Protein AF-A0A6N7HKQ4-F1 (afdb_monomer)

Solvent-accessible surface area (backbone atoms only — not comparable to full-atom values): 6239 Å² total; per-residue (Å²): 135,84,77,80,78,75,54,44,59,54,52,27,30,48,32,30,33,52,46,9,50,52,36,25,51,49,9,51,50,29,46,77,36,16,90,70,44,17,75,63,27,39,41,58,43,70,57,35,32,51,52,7,55,49,25,39,54,50,10,49,53,38,28,54,49,26,69,40,96,71,67,57,63,69,60,52,52,49,52,34,53,52,31,48,50,50,20,52,49,27,47,48,46,48,72,74,46,80,47,32,76,59,22,30,52,52,37,44,54,49,18,51,51,37,41,52,44,27,50,42,33,51,53,13,60,74,54,88

Sequence (128 aa):
MTITETHPGRLLRFALTADGVATGASGVALTALAGVLDGPLGIGFGWLLGTGLFFLGWGAFVLHLGTRPTINRRGATFVVAVNLLAALDSVLVALVGDLTALGTVVVLVLAVAVAAIAVLQIEGLRQS

Nearest PDB structures (foldseek):
  2rld-assembly1_A  TM=5.831E-01  e=3.793E+00  Bacteroides thetaiotaomicron VPI-5482

pLDDT: mean 94.15, std 10.51, range [45.5, 98.62]

Radius of gyration: 15.9 Å; Cα contacts (8 Å, |Δi|>4): 176; chains: 1; bounding box: 33×32×49 Å

Secondary structure (DSSP, 8-state):
-------TTHHHHHHHHHHHHHHHHHHHHHHHHHHHHHHHHT--HHHHHHHHHHHHHHHHHHHHHHHSSS--HHHHHHHHHHHHHHHHHHHHHHHHS---HHHHHHHHHHHHHHHHHHHHHHHHHHH-

Foldseek 3Di:
DDDPPPPLQNLLLVLLQVQLVVLLVQLCCLQVCLVVVCVQWVNHSVRSNVSSPVSNVVSVQSNVQSPDPDHDLVSLVVLLVVLLVQLVVLQVCLVPPPTDPSNSVVSNVSSVVSNVSSVSNVVSSVSD

Structure (mmCIF, N/CA/C/O backbone):
data_AF-A0A6N7HKQ4-F1
#
_entry.id   AF-A0A6N7HKQ4-F1
#
loop_
_atom_site.group_PDB
_atom_site.id
_atom_site.type_symbol
_atom_site.label_atom_id
_atom_site.label_alt_id
_atom_site.label_comp_id
_atom_site.label_asym_id
_atom_site.label_entity_id
_atom_site.label_seq_id
_atom_site.pdbx_PDB_ins_code
_atom_site.Cartn_x
_atom_site.Cartn_y
_atom_site.Cartn_z
_atom_site.occupancy
_atom_site.B_iso_or_equiv
_atom_site.auth_seq_id
_atom_site.auth_comp_id
_atom_site.auth_asym_id
_atom_site.auth_atom_id
_atom_site.pdbx_PDB_model_num
ATOM 1 N N . MET A 1 1 ? -2.562 -21.735 30.911 1.00 45.50 1 MET A N 1
ATOM 2 C CA . MET A 1 1 ? -3.198 -21.611 29.585 1.00 45.50 1 MET A CA 1
ATOM 3 C C . MET A 1 1 ? -3.743 -20.194 29.488 1.00 45.50 1 MET A C 1
ATOM 5 O O . MET A 1 1 ? -4.810 -19.922 30.014 1.00 45.50 1 MET A O 1
ATOM 9 N N . THR A 1 2 ? -2.947 -19.262 28.965 1.00 50.41 2 THR A N 1
ATOM 10 C CA . THR A 1 2 ? -3.324 -17.845 28.888 1.00 50.41 2 THR A CA 1
ATOM 11 C C . THR A 1 2 ? -4.142 -17.655 27.623 1.00 50.41 2 THR A C 1
ATOM 13 O O . THR A 1 2 ? -3.584 -17.613 26.530 1.00 50.41 2 THR A O 1
ATOM 16 N N . ILE A 1 3 ? -5.465 -17.617 27.760 1.00 55.81 3 ILE A N 1
ATOM 17 C CA . ILE A 1 3 ? -6.348 -17.208 26.670 1.00 55.81 3 ILE A CA 1
ATOM 18 C C . ILE A 1 3 ? -5.987 -15.750 26.382 1.00 55.81 3 ILE A C 1
ATOM 20 O O . ILE A 1 3 ? -6.114 -14.893 27.253 1.00 55.81 3 ILE A O 1
ATOM 24 N N . THR A 1 4 ? -5.430 -15.477 25.204 1.00 56.28 4 THR A N 1
ATOM 25 C CA . THR A 1 4 ? -5.223 -14.106 24.742 1.00 56.28 4 THR A CA 1
ATOM 26 C C . THR A 1 4 ? -6.603 -13.479 24.595 1.00 56.28 4 THR A C 1
ATOM 28 O O . THR A 1 4 ? -7.283 -13.731 23.607 1.00 56.28 4 THR A O 1
ATOM 31 N N . GLU A 1 5 ? -7.044 -12.707 25.590 1.00 53.56 5 GLU A N 1
ATOM 32 C CA . GLU A 1 5 ? -8.202 -11.833 25.433 1.00 53.56 5 GLU A CA 1
ATOM 33 C C . GLU A 1 5 ? -7.885 -10.846 24.309 1.00 53.56 5 GLU A C 1
ATOM 35 O O . GLU A 1 5 ? -7.134 -9.874 24.466 1.00 53.56 5 GLU A O 1
ATOM 40 N N . THR A 1 6 ? -8.423 -11.114 23.127 1.00 56.41 6 THR A N 1
ATOM 41 C CA . THR A 1 6 ? -8.488 -10.139 22.053 1.00 56.41 6 THR A CA 1
ATOM 42 C C . THR A 1 6 ? -9.454 -9.054 22.506 1.00 56.41 6 THR A C 1
ATOM 44 O O . THR A 1 6 ? -10.667 -9.179 22.385 1.00 56.41 6 THR A O 1
ATOM 47 N N . HIS A 1 7 ? -8.922 -7.974 23.086 1.00 62.03 7 HIS A N 1
ATOM 48 C CA . HIS A 1 7 ? -9.740 -6.794 23.342 1.00 62.03 7 HIS A CA 1
ATOM 49 C C . HIS A 1 7 ? -10.402 -6.363 22.019 1.00 62.03 7 HIS A C 1
ATOM 51 O O . HIS A 1 7 ? -9.667 -6.171 21.045 1.00 62.03 7 HIS A O 1
ATOM 57 N N . PRO A 1 8 ? -11.737 -6.188 21.974 1.00 60.00 8 PRO A N 1
ATOM 58 C CA . PRO A 1 8 ? -12.535 -6.106 20.744 1.00 60.00 8 PRO A CA 1
ATOM 59 C C . PRO A 1 8 ? -12.025 -5.120 19.668 1.00 60.00 8 PRO A C 1
ATOM 61 O O . PRO A 1 8 ? -12.217 -5.349 18.482 1.00 60.00 8 PRO A O 1
ATOM 64 N N . GLY A 1 9 ? -11.283 -4.064 20.034 1.00 78.31 9 GLY A N 1
ATOM 65 C CA . GLY A 1 9 ? -10.683 -3.101 19.089 1.00 78.31 9 GLY A CA 1
ATOM 66 C C . GLY A 1 9 ? -9.182 -3.261 18.791 1.00 78.31 9 GLY A C 1
ATOM 67 O O . GLY A 1 9 ? -8.624 -2.497 18.001 1.00 78.31 9 GLY A O 1
ATOM 68 N N . ARG A 1 10 ? -8.485 -4.201 19.438 1.00 91.25 10 ARG A N 1
ATOM 69 C CA . ARG A 1 10 ? -7.015 -4.293 19.408 1.00 91.25 10 ARG A CA 1
ATOM 70 C C . ARG A 1 10 ? -6.494 -4.881 18.096 1.00 91.25 10 ARG A C 1
ATOM 72 O O . ARG A 1 10 ? -5.489 -4.391 17.585 1.00 91.25 10 ARG A O 1
ATOM 79 N N . LEU A 1 11 ? -7.202 -5.862 17.527 1.00 95.12 11 LEU A N 1
ATOM 80 C CA . LEU A 1 11 ? -6.861 -6.444 16.224 1.00 95.12 11 LEU A CA 1
ATOM 81 C C . LEU A 1 11 ? -7.065 -5.435 15.089 1.00 95.12 11 LEU A C 1
ATOM 83 O O . LEU A 1 11 ? -6.152 -5.223 14.297 1.00 95.12 11 LEU A O 1
ATOM 87 N N . LEU A 1 12 ? -8.215 -4.752 15.055 1.00 96.50 12 LEU A N 1
ATOM 88 C CA . LEU A 1 12 ? -8.498 -3.736 14.037 1.00 96.50 12 LEU A CA 1
ATOM 89 C C . LEU A 1 12 ? -7.478 -2.590 14.077 1.00 96.50 12 LEU A C 1
ATOM 91 O O . LEU A 1 12 ? -6.968 -2.166 13.042 1.00 96.50 12 LEU A O 1
ATOM 95 N N . ARG A 1 13 ? -7.135 -2.125 15.285 1.00 96.88 13 ARG A N 1
ATOM 96 C CA . ARG A 1 13 ? -6.081 -1.127 15.500 1.00 96.88 13 ARG A CA 1
ATOM 97 C C . ARG A 1 13 ? -4.741 -1.586 14.943 1.00 96.88 13 ARG A C 1
ATOM 99 O O . ARG A 1 13 ? -4.082 -0.819 14.242 1.00 96.88 13 ARG A O 1
ATOM 106 N N . PHE A 1 14 ? -4.335 -2.809 15.275 1.00 97.00 14 PHE A N 1
ATOM 107 C CA . PHE A 1 14 ? -3.082 -3.379 14.799 1.00 97.00 14 PHE A CA 1
ATOM 108 C C . PHE A 1 14 ? -3.065 -3.466 13.272 1.00 97.00 14 PHE A C 1
ATOM 110 O O . PHE A 1 14 ? -2.136 -2.955 12.658 1.00 97.00 14 PHE A O 1
ATOM 117 N N . ALA A 1 15 ? -4.116 -4.022 12.668 1.00 97.62 15 ALA A N 1
ATOM 118 C CA . ALA A 1 15 ? -4.208 -4.202 11.225 1.00 97.62 15 ALA A CA 1
ATOM 119 C C . ALA A 1 15 ? -4.163 -2.864 10.467 1.00 97.62 15 ALA A C 1
ATOM 121 O O . ALA A 1 15 ? -3.404 -2.737 9.513 1.00 97.62 15 ALA A O 1
ATOM 122 N N . LEU A 1 16 ? -4.904 -1.843 10.916 1.00 98.19 16 LEU A N 1
ATOM 123 C CA . LEU A 1 16 ? -4.861 -0.502 10.313 1.00 98.19 16 LEU A CA 1
ATOM 124 C C . LEU A 1 16 ? -3.507 0.189 10.518 1.00 98.19 16 LEU A C 1
ATOM 126 O O . LEU A 1 16 ? -2.997 0.837 9.615 1.00 98.19 16 LEU A O 1
ATOM 130 N N . THR A 1 17 ? -2.901 0.060 11.697 1.00 98.25 17 THR A N 1
ATOM 131 C CA . THR A 1 17 ? -1.595 0.686 11.958 1.00 98.25 17 THR A CA 1
ATOM 132 C C . THR A 1 17 ? -0.501 0.031 11.115 1.00 98.25 17 THR A C 1
ATOM 134 O O . THR A 1 17 ? 0.300 0.733 10.504 1.00 98.25 17 THR A O 1
ATOM 137 N N . ALA A 1 18 ? -0.486 -1.303 11.048 1.00 98.12 18 ALA A N 1
ATOM 138 C CA . ALA A 1 18 ? 0.459 -2.057 10.232 1.00 98.12 18 ALA A CA 1
ATOM 139 C C . ALA A 1 18 ? 0.296 -1.736 8.741 1.00 98.12 18 ALA A C 1
ATOM 141 O O . ALA A 1 18 ? 1.293 -1.488 8.072 1.00 98.12 18 ALA A O 1
ATOM 142 N N . ASP A 1 19 ? -0.945 -1.666 8.253 1.00 98.38 19 ASP A N 1
ATOM 143 C CA . ASP A 1 19 ? -1.266 -1.240 6.889 1.00 98.38 19 ASP A CA 1
ATOM 144 C C . ASP A 1 19 ? -0.729 0.161 6.586 1.00 98.38 19 ASP A C 1
ATOM 146 O O . ASP A 1 19 ? 0.051 0.347 5.655 1.00 98.38 19 ASP A O 1
ATOM 150 N N . GLY A 1 20 ? -1.063 1.145 7.425 1.00 98.50 20 GLY A N 1
ATOM 151 C CA . GLY A 1 20 ? -0.620 2.522 7.227 1.00 98.50 20 GLY A CA 1
ATOM 152 C C . GLY A 1 20 ? 0.906 2.665 7.203 1.00 98.50 20 GLY A C 1
ATOM 153 O O . GLY A 1 20 ? 1.441 3.393 6.367 1.00 98.50 20 GLY A O 1
ATOM 154 N N . VAL A 1 21 ? 1.618 1.934 8.069 1.00 98.50 21 VAL A N 1
ATOM 155 C CA . VAL A 1 21 ? 3.090 1.903 8.078 1.00 98.50 21 VAL A CA 1
ATOM 156 C C . VAL A 1 21 ? 3.641 1.220 6.829 1.00 98.50 21 VAL A C 1
ATOM 158 O O . VAL A 1 21 ? 4.539 1.772 6.199 1.00 98.50 21 VAL A O 1
ATOM 161 N N . ALA A 1 22 ? 3.122 0.046 6.463 1.00 98.00 22 ALA A N 1
ATOM 162 C CA . ALA A 1 22 ? 3.592 -0.706 5.303 1.00 98.00 22 ALA A CA 1
ATOM 163 C C . ALA A 1 22 ? 3.370 0.087 4.010 1.00 98.00 22 ALA A C 1
ATOM 165 O O . ALA A 1 22 ? 4.315 0.321 3.262 1.00 98.00 22 ALA A O 1
ATOM 166 N N . THR A 1 23 ? 2.155 0.594 3.811 1.00 98.38 23 THR A N 1
ATOM 167 C CA . THR A 1 23 ? 1.786 1.450 2.682 1.00 98.38 23 THR A CA 1
ATOM 168 C C . THR A 1 23 ? 2.649 2.712 2.642 1.00 98.38 23 THR A C 1
ATOM 170 O O . THR A 1 23 ? 3.200 3.047 1.595 1.00 98.38 23 THR A O 1
ATOM 173 N N . GLY A 1 24 ? 2.830 3.400 3.774 1.00 98.25 24 GLY A N 1
ATOM 174 C CA . GLY A 1 24 ? 3.681 4.590 3.842 1.00 98.25 24 GLY A CA 1
ATOM 175 C C . GLY A 1 24 ? 5.144 4.291 3.497 1.00 98.25 24 GLY A C 1
ATOM 176 O O . GLY A 1 24 ? 5.754 5.020 2.715 1.00 98.25 24 GLY A O 1
ATOM 177 N N . ALA A 1 25 ? 5.698 3.192 4.014 1.00 98.19 25 ALA A N 1
ATOM 178 C CA . ALA A 1 25 ? 7.058 2.750 3.709 1.00 98.19 25 ALA A CA 1
ATOM 179 C C . ALA A 1 25 ? 7.221 2.383 2.225 1.00 98.19 25 ALA A C 1
ATOM 181 O O . ALA A 1 25 ? 8.204 2.785 1.599 1.00 98.19 25 ALA A O 1
ATOM 182 N N . SER A 1 26 ? 6.237 1.696 1.637 1.00 97.50 26 SER A N 1
ATOM 183 C CA . SER A 1 26 ? 6.182 1.445 0.195 1.00 97.50 26 SER A CA 1
ATOM 184 C C . SER A 1 26 ? 6.122 2.751 -0.597 1.00 97.50 26 SER A C 1
ATOM 186 O O . SER A 1 26 ? 6.842 2.889 -1.579 1.00 97.50 26 SER A O 1
ATOM 188 N N . GLY A 1 27 ? 5.342 3.738 -0.149 1.00 98.06 27 GLY A N 1
ATOM 189 C CA . GLY A 1 27 ? 5.282 5.063 -0.766 1.00 98.06 27 GLY A CA 1
ATOM 190 C C . GLY A 1 27 ? 6.634 5.777 -0.788 1.00 98.06 27 GLY A C 1
ATOM 191 O O . GLY A 1 27 ? 7.038 6.303 -1.829 1.00 98.06 27 GLY A O 1
ATOM 192 N N . VAL A 1 28 ? 7.377 5.731 0.324 1.00 98.44 28 VAL A N 1
ATOM 193 C CA . VAL A 1 28 ? 8.751 6.256 0.401 1.00 98.44 28 VAL A CA 1
ATOM 194 C C . VAL A 1 28 ? 9.665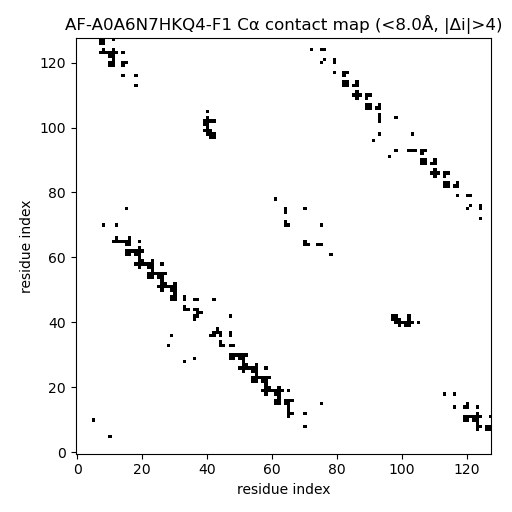 5.515 -0.572 1.00 98.44 28 VAL A C 1
ATOM 196 O O . VAL A 1 28 ? 10.365 6.160 -1.351 1.00 98.44 28 VAL A O 1
ATOM 199 N N . ALA A 1 29 ? 9.646 4.180 -0.557 1.00 97.50 29 ALA A N 1
ATOM 200 C CA . ALA A 1 29 ? 10.504 3.361 -1.408 1.00 97.50 29 ALA A CA 1
ATOM 201 C C . ALA A 1 29 ? 10.241 3.620 -2.899 1.00 97.50 29 ALA A C 1
ATOM 203 O O . ALA A 1 29 ? 11.181 3.880 -3.645 1.00 97.50 29 ALA A O 1
ATOM 204 N N . LEU A 1 30 ? 8.975 3.618 -3.321 1.00 97.56 30 LEU A N 1
ATOM 205 C CA . LEU A 1 30 ? 8.587 3.868 -4.710 1.00 97.56 30 LEU A CA 1
ATOM 206 C C . LEU A 1 30 ? 8.954 5.284 -5.159 1.00 97.56 30 LEU A C 1
ATOM 208 O O . LEU A 1 30 ? 9.507 5.447 -6.239 1.00 97.56 30 LEU A O 1
ATOM 212 N N . THR A 1 31 ? 8.712 6.298 -4.325 1.00 97.94 31 THR A N 1
ATOM 213 C CA . THR A 1 31 ? 9.038 7.697 -4.654 1.00 97.94 31 THR A CA 1
ATOM 214 C C . THR A 1 31 ? 10.550 7.907 -4.764 1.00 97.94 31 THR A C 1
ATOM 216 O O . THR A 1 31 ? 11.024 8.515 -5.721 1.00 97.94 31 THR A O 1
ATOM 219 N N . ALA A 1 32 ? 11.319 7.403 -3.795 1.00 97.94 32 ALA A N 1
ATOM 220 C CA . ALA A 1 32 ? 12.763 7.622 -3.724 1.00 97.94 32 ALA A CA 1
ATOM 221 C C . ALA A 1 32 ? 13.549 6.777 -4.737 1.00 97.94 32 ALA A C 1
ATOM 223 O O . ALA A 1 32 ? 14.609 7.199 -5.195 1.00 97.94 32 ALA A O 1
ATOM 224 N N . LEU A 1 33 ? 13.043 5.589 -5.080 1.00 97.38 33 LEU A N 1
ATOM 225 C CA . LEU A 1 33 ? 13.729 4.622 -5.938 1.00 97.38 33 LEU A CA 1
ATOM 226 C C . LEU A 1 33 ? 13.067 4.461 -7.311 1.00 97.38 33 LEU A C 1
ATOM 228 O O . LEU A 1 33 ? 13.432 3.539 -8.034 1.00 97.38 33 LEU A O 1
ATOM 232 N N . ALA A 1 34 ? 12.135 5.337 -7.707 1.00 96.75 34 ALA A N 1
ATOM 233 C CA . ALA A 1 34 ? 11.393 5.214 -8.968 1.00 96.75 34 ALA A CA 1
ATOM 234 C C . ALA A 1 34 ? 12.309 4.981 -10.184 1.00 96.75 34 ALA A C 1
ATOM 236 O O . ALA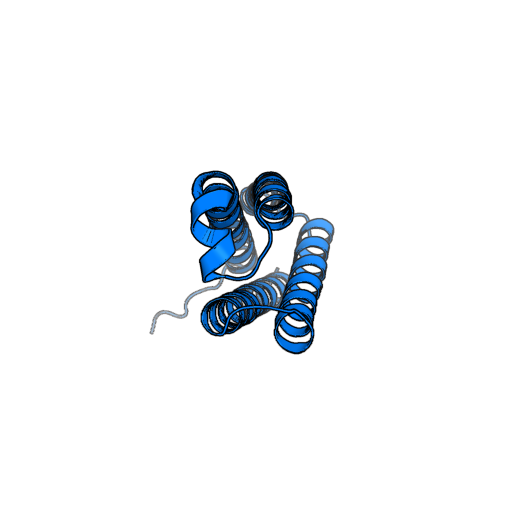 A 1 34 ? 12.069 4.064 -10.959 1.00 96.75 34 ALA A O 1
ATOM 237 N N . GLY A 1 35 ? 13.391 5.759 -10.317 1.00 95.62 35 GLY A N 1
ATOM 238 C CA . GLY A 1 35 ? 14.340 5.621 -11.434 1.00 95.62 35 GLY A CA 1
ATOM 239 C C . GLY A 1 35 ? 15.313 4.443 -11.318 1.00 95.62 35 GLY A C 1
ATOM 240 O O . GLY A 1 35 ? 16.070 4.188 -12.242 1.00 95.62 35 GLY A O 1
ATOM 241 N N . VAL A 1 36 ? 15.341 3.751 -10.176 1.00 96.19 36 VAL A N 1
ATOM 242 C CA . VAL A 1 36 ? 16.125 2.518 -9.978 1.00 96.19 36 VAL A CA 1
ATOM 243 C C . VAL A 1 36 ? 15.248 1.285 -10.197 1.00 96.19 36 VAL A C 1
ATOM 245 O O . VAL A 1 36 ? 15.737 0.244 -10.626 1.00 96.19 36 VAL A O 1
ATOM 248 N N . LEU A 1 37 ? 13.957 1.389 -9.878 1.00 95.44 37 LEU A N 1
ATOM 249 C CA . LEU A 1 37 ? 12.990 0.298 -9.947 1.00 95.44 37 LEU A CA 1
ATOM 250 C C . LEU A 1 37 ? 12.324 0.162 -11.322 1.00 95.44 37 LEU A C 1
ATOM 252 O O . LEU A 1 37 ? 11.800 -0.911 -11.614 1.00 95.44 37 LEU A O 1
ATOM 256 N N . ASP A 1 38 ? 12.343 1.199 -12.160 1.00 95.12 38 ASP A N 1
ATOM 257 C CA . ASP A 1 38 ? 11.587 1.225 -13.416 1.00 95.12 38 ASP A CA 1
ATOM 258 C C . ASP A 1 38 ? 11.963 0.102 -14.393 1.00 95.12 38 ASP A C 1
ATOM 260 O O . ASP A 1 38 ? 11.101 -0.682 -14.797 1.00 95.12 38 ASP A O 1
ATOM 264 N N . GLY A 1 39 ? 13.249 -0.045 -14.703 1.00 95.94 39 GLY A N 1
ATOM 265 C CA . GLY A 1 39 ? 13.778 -1.115 -15.540 1.00 95.94 39 GLY A CA 1
ATOM 266 C C . GLY A 1 39 ? 13.586 -2.496 -14.908 1.00 95.94 39 GLY A C 1
ATOM 267 O O . GLY A 1 39 ? 12.986 -3.364 -15.542 1.00 95.94 39 GLY A O 1
ATOM 268 N N . PRO A 1 40 ? 14.043 -2.728 -13.659 1.00 96.62 40 PRO A N 1
ATOM 269 C CA . PRO A 1 40 ? 13.913 -4.027 -13.007 1.00 96.62 40 PRO A CA 1
ATOM 270 C C . PRO A 1 40 ? 12.478 -4.518 -12.840 1.00 96.62 40 PRO A C 1
ATOM 272 O O . PRO A 1 40 ? 12.266 -5.725 -12.920 1.00 96.62 40 PRO A O 1
ATOM 275 N N . LEU A 1 41 ? 11.503 -3.634 -12.604 1.00 96.25 41 LEU A N 1
ATOM 276 C CA . LEU A 1 41 ? 10.095 -4.018 -12.455 1.00 96.25 41 LEU A CA 1
ATOM 277 C C . LEU A 1 41 ? 9.326 -4.002 -13.785 1.00 96.25 41 LEU A C 1
ATOM 279 O O . LEU A 1 41 ? 8.274 -4.628 -13.877 1.00 96.25 41 LEU A O 1
ATOM 283 N N . GLY A 1 42 ? 9.828 -3.314 -14.813 1.00 96.25 42 GLY A N 1
ATOM 284 C CA . GLY A 1 42 ? 9.069 -3.070 -16.043 1.00 96.25 42 GLY A CA 1
ATOM 285 C C . GLY A 1 42 ? 7.904 -2.100 -15.823 1.00 96.25 42 GLY A C 1
ATOM 286 O O . GLY A 1 42 ? 6.908 -2.149 -16.532 1.00 96.25 42 GLY A O 1
ATOM 287 N N . ILE A 1 43 ? 7.999 -1.230 -14.813 1.00 95.00 43 ILE A N 1
ATOM 288 C CA . ILE A 1 43 ? 6.968 -0.238 -14.489 1.00 95.00 43 ILE A CA 1
ATOM 289 C C . ILE A 1 43 ? 7.557 1.138 -14.761 1.00 95.00 43 ILE A C 1
ATOM 291 O O . ILE A 1 43 ? 8.548 1.519 -14.150 1.00 95.00 43 ILE A O 1
ATOM 295 N N . GLY A 1 44 ? 6.947 1.911 -15.658 1.00 95.94 44 GLY A N 1
ATOM 296 C CA . GLY A 1 44 ? 7.479 3.224 -16.025 1.00 95.94 44 GLY A CA 1
ATOM 297 C C . GLY A 1 44 ? 7.655 4.160 -14.821 1.00 95.94 44 GLY A C 1
ATOM 298 O O . GLY A 1 44 ? 6.797 4.220 -13.938 1.00 95.94 44 GLY A O 1
ATOM 299 N N . PHE A 1 45 ? 8.734 4.949 -14.824 1.00 96.88 45 PHE A N 1
ATOM 300 C CA . PHE A 1 45 ? 9.077 5.913 -13.769 1.00 96.88 45 PHE A CA 1
ATOM 301 C C . PHE A 1 45 ? 7.883 6.747 -13.275 1.00 96.88 45 PHE A C 1
ATOM 303 O O . PHE A 1 45 ? 7.658 6.863 -12.073 1.00 96.88 45 PHE A O 1
ATOM 310 N N . GLY A 1 46 ? 7.093 7.308 -14.200 1.00 96.50 46 GLY A N 1
ATOM 311 C CA . GLY A 1 46 ? 5.941 8.146 -13.856 1.00 96.50 46 GLY A CA 1
ATOM 312 C C . GLY A 1 46 ? 4.863 7.398 -13.067 1.00 96.50 46 GLY A C 1
ATOM 313 O O . GLY A 1 46 ? 4.286 7.961 -12.139 1.00 96.50 46 GLY A O 1
ATOM 314 N N . TRP A 1 47 ? 4.643 6.117 -13.381 1.00 95.69 47 TRP A N 1
ATOM 315 C CA . TRP A 1 47 ? 3.727 5.253 -12.637 1.00 95.69 47 TRP A CA 1
ATO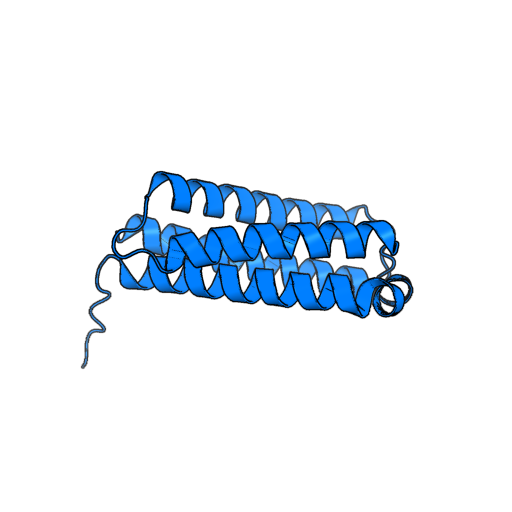M 316 C C . TRP 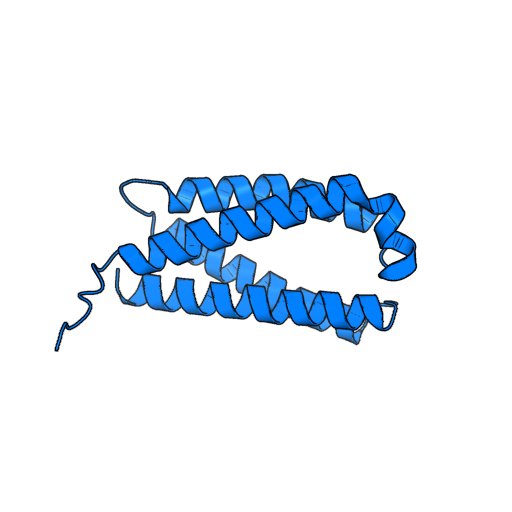A 1 47 ? 4.267 4.933 -11.246 1.00 95.69 47 TRP A C 1
ATOM 318 O O . TRP A 1 47 ? 3.526 5.052 -10.276 1.00 95.69 47 TRP A O 1
ATOM 328 N N . LEU A 1 48 ? 5.554 4.598 -11.117 1.00 97.00 48 LEU A N 1
ATOM 329 C CA . LEU A 1 48 ? 6.174 4.342 -9.810 1.00 97.00 48 LEU A CA 1
ATOM 330 C C . LEU A 1 48 ? 6.134 5.579 -8.909 1.00 97.00 48 LEU A C 1
ATOM 332 O O . LEU A 1 48 ? 5.745 5.480 -7.746 1.00 97.00 48 LEU A O 1
ATOM 336 N N . LEU A 1 49 ? 6.479 6.748 -9.452 1.00 97.94 49 LEU A N 1
ATOM 337 C CA . LEU A 1 49 ? 6.454 8.009 -8.717 1.00 97.94 49 LEU A CA 1
ATOM 338 C C . LEU A 1 49 ? 5.026 8.391 -8.306 1.00 97.94 49 LEU A C 1
ATOM 340 O O . LEU A 1 49 ? 4.790 8.730 -7.147 1.00 97.94 49 LEU A O 1
ATOM 344 N N . GLY A 1 50 ? 4.070 8.309 -9.235 1.00 98.00 50 GLY A N 1
ATOM 345 C CA . GLY A 1 50 ? 2.662 8.604 -8.967 1.00 98.00 50 GLY A CA 1
ATOM 346 C C . GLY A 1 50 ? 2.072 7.687 -7.895 1.00 98.00 50 GLY A C 1
ATOM 347 O O . GLY A 1 50 ? 1.485 8.174 -6.927 1.00 98.00 50 GLY A O 1
ATOM 348 N N . THR A 1 51 ? 2.296 6.376 -8.013 1.00 96.56 51 THR A N 1
ATOM 349 C CA . THR A 1 51 ? 1.875 5.386 -7.011 1.00 96.56 51 THR A CA 1
ATOM 350 C C . THR A 1 51 ? 2.551 5.630 -5.667 1.00 96.56 51 THR A C 1
ATOM 352 O O . THR A 1 51 ? 1.890 5.581 -4.634 1.00 96.56 51 THR A O 1
ATOM 355 N N . GLY A 1 52 ? 3.845 5.957 -5.665 1.00 98.12 52 GLY A N 1
ATOM 356 C CA . GLY A 1 52 ? 4.589 6.275 -4.451 1.00 98.12 52 GLY A CA 1
ATOM 357 C C . GLY A 1 52 ? 3.998 7.463 -3.691 1.00 98.12 52 GLY A C 1
ATOM 358 O O . GLY A 1 52 ? 3.699 7.352 -2.501 1.00 98.12 52 GLY A O 1
ATOM 359 N N . LEU A 1 53 ? 3.746 8.574 -4.386 1.00 98.50 53 LEU A N 1
ATOM 360 C CA . LEU A 1 53 ? 3.126 9.767 -3.801 1.00 98.50 53 LEU A CA 1
ATOM 361 C C . LEU A 1 53 ? 1.700 9.493 -3.305 1.00 98.50 53 LEU A C 1
ATOM 363 O O . LEU A 1 53 ? 1.323 9.945 -2.221 1.00 98.50 53 LEU A O 1
ATOM 367 N N . PHE A 1 54 ? 0.922 8.719 -4.063 1.00 98.00 54 PHE A N 1
ATOM 368 C CA . PHE A 1 54 ? -0.401 8.274 -3.635 1.00 98.00 54 PHE A CA 1
ATOM 369 C C . PHE A 1 54 ? -0.324 7.437 -2.349 1.00 98.00 54 PHE A C 1
ATOM 371 O O . PHE A 1 54 ? -1.056 7.711 -1.398 1.00 98.00 54 PHE A O 1
ATOM 378 N N . PHE A 1 55 ? 0.602 6.478 -2.270 1.00 98.06 55 PHE A N 1
ATOM 379 C CA . PHE A 1 55 ? 0.812 5.635 -1.090 1.00 98.06 55 PHE A CA 1
ATOM 380 C C . PHE A 1 55 ? 1.258 6.424 0.137 1.00 98.06 55 PHE A C 1
ATOM 382 O O . PHE A 1 55 ? 0.841 6.094 1.243 1.00 98.06 55 PHE A O 1
ATOM 389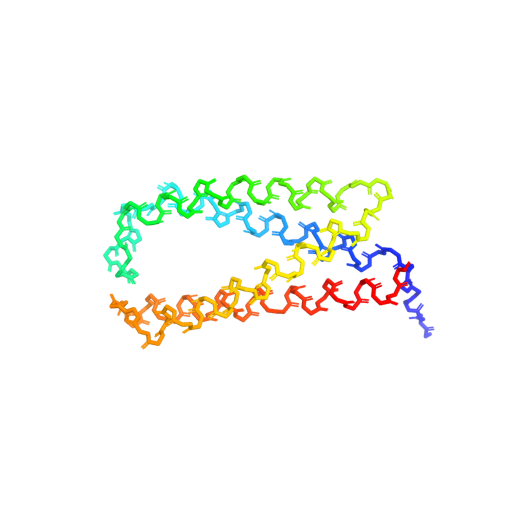 N N . LEU A 1 56 ? 2.035 7.497 -0.019 1.00 98.62 56 LEU A N 1
ATOM 390 C CA . LEU A 1 56 ? 2.352 8.381 1.106 1.00 98.62 56 LEU A CA 1
ATOM 391 C C . LEU A 1 56 ? 1.080 8.998 1.708 1.00 98.62 56 LEU A C 1
ATOM 393 O O . LEU A 1 56 ? 0.893 8.964 2.925 1.00 98.62 56 LEU A O 1
ATOM 397 N N . GLY A 1 57 ? 0.184 9.517 0.863 1.00 98.44 57 GLY A N 1
ATOM 398 C CA . GLY A 1 57 ? -1.095 10.079 1.304 1.00 98.44 57 GLY A CA 1
ATOM 399 C C . GLY A 1 57 ? -2.036 9.022 1.888 1.00 98.44 57 GLY A C 1
ATOM 400 O O . GLY A 1 57 ? -2.599 9.215 2.969 1.00 98.44 57 GLY A O 1
ATOM 401 N N . TRP A 1 58 ? -2.171 7.883 1.204 1.00 98.25 58 TRP A N 1
ATOM 402 C CA . TRP A 1 58 ? -3.015 6.768 1.637 1.00 98.25 58 TRP A CA 1
ATOM 403 C C . TRP A 1 58 ? -2.523 6.166 2.956 1.00 98.25 58 TRP A C 1
ATOM 405 O O . TRP A 1 58 ? -3.287 6.067 3.914 1.00 98.25 58 TRP A O 1
ATOM 415 N N . GLY A 1 59 ? -1.231 5.856 3.055 1.00 98.50 59 GLY A N 1
ATOM 416 C CA . GLY A 1 59 ? -0.606 5.321 4.261 1.00 98.50 59 GLY A CA 1
ATOM 417 C C . GLY A 1 59 ? -0.759 6.261 5.454 1.00 98.50 59 GLY A C 1
ATOM 418 O O . GLY A 1 59 ? -1.126 5.813 6.540 1.00 98.50 59 GLY A O 1
ATOM 419 N N . ALA A 1 60 ? -0.588 7.574 5.254 1.00 98.62 60 ALA A N 1
ATOM 420 C CA . ALA A 1 60 ? -0.829 8.568 6.299 1.00 98.62 60 ALA A CA 1
ATOM 421 C C . ALA A 1 60 ? -2.294 8.581 6.769 1.00 98.62 60 ALA A C 1
ATOM 423 O O . ALA A 1 60 ? -2.552 8.618 7.974 1.00 98.62 60 ALA A O 1
ATOM 424 N N . PHE A 1 61 ? -3.256 8.507 5.844 1.00 98.31 61 PHE A N 1
ATOM 425 C CA . PHE A 1 61 ? -4.681 8.421 6.170 1.00 98.31 61 PHE A CA 1
ATOM 426 C C . PHE A 1 61 ? -5.016 7.153 6.970 1.00 98.31 61 PHE A C 1
ATOM 428 O O . PHE A 1 61 ? -5.667 7.230 8.017 1.00 98.31 61 PHE A O 1
ATOM 435 N N . VAL A 1 62 ? -4.547 5.992 6.514 1.00 98.38 62 VAL A N 1
ATOM 436 C CA . VAL A 1 62 ? -4.808 4.705 7.168 1.00 98.38 62 VAL A CA 1
ATOM 437 C C . VAL A 1 62 ? -4.155 4.655 8.552 1.00 98.38 62 VAL A C 1
ATOM 439 O O . VAL A 1 62 ? -4.805 4.279 9.532 1.00 98.38 62 VAL A O 1
ATOM 442 N N . LEU A 1 63 ? -2.907 5.117 8.670 1.00 98.12 63 LEU A N 1
ATOM 443 C CA . LEU A 1 63 ? -2.194 5.200 9.944 1.00 98.12 63 LEU A CA 1
ATOM 444 C C . LEU A 1 63 ? -2.896 6.152 10.918 1.00 98.12 63 LEU A C 1
ATOM 446 O O . LEU A 1 63 ? -3.055 5.847 12.104 1.00 98.12 63 LEU A O 1
ATOM 450 N N . HIS A 1 64 ? -3.367 7.293 10.419 1.00 98.06 64 HIS A N 1
ATOM 451 C CA . HIS A 1 64 ? -4.152 8.234 11.205 1.00 98.06 64 HIS A CA 1
ATOM 452 C C . HIS A 1 64 ? -5.429 7.589 11.750 1.00 98.06 64 HIS A C 1
ATOM 454 O O . HIS A 1 64 ? -5.740 7.740 12.932 1.00 98.06 64 HIS A O 1
ATOM 460 N N . LEU A 1 65 ? -6.154 6.836 10.921 1.00 96.88 65 LEU A N 1
ATOM 461 C CA . LEU A 1 65 ? -7.351 6.115 11.344 1.00 96.88 65 LEU A CA 1
ATOM 462 C C . LEU A 1 65 ? -7.027 5.038 12.394 1.00 96.88 65 LEU A C 1
ATOM 464 O O . LEU A 1 65 ? -7.707 4.959 13.418 1.00 96.88 65 LEU A O 1
ATOM 468 N N . GLY A 1 66 ? -5.971 4.250 12.170 1.00 95.75 66 GLY A N 1
ATOM 469 C CA . GLY A 1 66 ? -5.522 3.187 13.073 1.00 95.75 66 GLY A CA 1
ATOM 470 C C . GLY A 1 66 ? -5.040 3.690 14.436 1.00 95.75 66 GLY A C 1
ATOM 471 O O . GLY A 1 66 ? -5.161 2.984 15.434 1.00 95.75 66 GLY A O 1
ATOM 472 N N . THR A 1 67 ? -4.568 4.931 14.529 1.00 95.62 67 THR A N 1
ATOM 473 C CA . THR A 1 67 ? -4.051 5.519 15.778 1.00 95.62 67 THR A CA 1
ATOM 474 C C . THR A 1 67 ? -5.105 6.275 16.596 1.00 95.62 67 THR A C 1
ATOM 476 O O . THR A 1 67 ? -4.832 6.674 17.729 1.00 95.62 67 THR A O 1
ATOM 479 N N . ARG A 1 68 ? -6.347 6.426 16.104 1.00 94.38 68 ARG A N 1
ATOM 480 C CA . ARG A 1 68 ? -7.419 7.117 16.848 1.00 94.38 68 ARG A CA 1
ATOM 481 C C . ARG A 1 68 ? -7.867 6.357 18.102 1.00 94.38 68 ARG A C 1
ATOM 483 O O . ARG A 1 68 ? -7.966 5.132 18.046 1.00 94.38 68 ARG A O 1
ATOM 490 N N . PRO A 1 69 ? -8.228 7.038 19.210 1.00 90.88 69 PRO A N 1
ATOM 491 C CA . PRO A 1 69 ? -8.769 6.380 20.406 1.00 90.88 69 PRO A CA 1
ATOM 492 C C . PRO A 1 69 ? -9.998 5.515 20.101 1.00 90.88 69 PRO A C 1
ATOM 494 O O . PRO A 1 69 ? -10.059 4.359 20.511 1.00 90.88 69 PRO A O 1
ATOM 497 N N . THR A 1 70 ? -10.917 6.042 19.291 1.00 92.50 70 THR A N 1
ATOM 498 C CA . THR A 1 70 ? -12.074 5.330 18.746 1.00 92.50 70 THR A CA 1
ATOM 499 C C . THR A 1 70 ? -11.920 5.189 17.232 1.00 92.50 70 THR A C 1
ATOM 501 O O . THR A 1 70 ? -11.716 6.171 16.518 1.00 92.50 70 THR A O 1
ATOM 504 N N . ILE A 1 71 ? -11.990 3.956 16.727 1.00 94.69 71 ILE A N 1
ATOM 505 C CA . ILE A 1 71 ? -11.861 3.685 15.291 1.00 94.69 71 ILE A CA 1
ATOM 506 C C . ILE A 1 71 ? -13.235 3.833 14.640 1.00 94.69 71 ILE A C 1
ATOM 508 O O . ILE A 1 71 ? -14.202 3.176 15.024 1.00 94.69 71 ILE A O 1
ATOM 512 N N . ASN A 1 72 ? -13.326 4.691 13.626 1.00 93.75 72 ASN A N 1
ATOM 513 C CA . ASN A 1 72 ? -14.546 4.838 12.842 1.00 93.75 72 ASN A CA 1
ATOM 514 C C . ASN A 1 72 ? -14.755 3.590 11.967 1.00 93.75 72 ASN A C 1
ATOM 516 O O . ASN A 1 72 ? -14.020 3.385 10.999 1.00 93.75 72 ASN A O 1
ATOM 520 N N . ARG A 1 73 ? -15.793 2.792 12.260 1.00 94.81 73 ARG A N 1
ATOM 521 C CA . ARG A 1 73 ? -16.127 1.575 11.494 1.00 94.81 73 ARG A CA 1
ATOM 522 C C . ARG A 1 73 ? -16.334 1.828 10.002 1.00 94.81 73 ARG A C 1
ATOM 524 O O . ARG A 1 73 ? -15.900 1.008 9.200 1.00 94.81 73 ARG A O 1
ATOM 531 N N . ARG A 1 74 ? -16.972 2.941 9.610 1.00 96.81 74 ARG A N 1
ATOM 532 C CA . ARG A 1 74 ? -17.172 3.276 8.187 1.00 96.81 74 ARG A CA 1
ATOM 533 C C . ARG A 1 74 ? -15.838 3.554 7.503 1.00 96.81 74 ARG A C 1
ATOM 535 O O . ARG A 1 74 ? -15.604 3.042 6.417 1.00 96.81 74 ARG A O 1
ATOM 542 N N . GLY A 1 75 ? -14.956 4.299 8.172 1.00 97.12 75 GLY A N 1
ATOM 543 C CA . GLY A 1 75 ? -13.596 4.547 7.687 1.00 97.12 75 GLY A CA 1
ATOM 544 C C . GLY A 1 75 ? -12.798 3.253 7.537 1.00 97.12 75 GLY A C 1
ATOM 545 O O . GLY A 1 75 ? -12.202 3.018 6.496 1.00 97.12 75 GLY A O 1
ATOM 546 N N . ALA A 1 76 ? -12.850 2.369 8.533 1.00 97.44 76 ALA A N 1
ATOM 547 C CA . ALA A 1 76 ? -12.148 1.090 8.480 1.00 97.44 76 ALA A CA 1
ATOM 548 C C . ALA A 1 76 ? -12.706 0.165 7.384 1.00 97.44 76 ALA A C 1
ATOM 550 O O . ALA A 1 76 ? -11.943 -0.474 6.669 1.00 97.44 76 ALA A O 1
ATOM 551 N N . THR A 1 77 ? -14.028 0.144 7.194 1.00 98.06 77 THR A N 1
ATOM 552 C CA . THR A 1 77 ? -14.672 -0.608 6.102 1.00 98.06 77 THR A CA 1
ATOM 553 C C . THR A 1 77 ? -14.264 -0.061 4.732 1.00 98.06 77 THR A C 1
ATOM 555 O O . THR A 1 77 ? -14.042 -0.830 3.802 1.00 98.06 77 THR A O 1
ATOM 558 N N . PHE A 1 78 ? -14.126 1.261 4.606 1.00 98.44 78 PHE A N 1
ATOM 559 C CA . PHE A 1 78 ? -13.620 1.889 3.389 1.00 98.44 78 PHE A CA 1
ATOM 560 C C . PHE A 1 78 ? -12.173 1.473 3.091 1.00 98.44 78 PHE A C 1
ATOM 562 O O . PHE A 1 78 ? -11.882 1.095 1.961 1.00 98.44 78 PHE A O 1
ATOM 569 N N . VAL A 1 79 ? -11.295 1.454 4.101 1.00 98.38 79 VAL A N 1
ATOM 570 C CA . VAL A 1 79 ? -9.912 0.965 3.945 1.00 98.38 79 VAL A CA 1
ATOM 571 C C . VAL A 1 79 ? -9.887 -0.490 3.471 1.00 98.38 79 VAL A C 1
ATOM 573 O O . VAL A 1 79 ? -9.192 -0.794 2.507 1.00 98.38 79 VAL A O 1
ATOM 576 N N . VAL A 1 80 ? -10.705 -1.365 4.067 1.00 98.50 80 VAL A N 1
ATOM 577 C CA . VAL A 1 80 ? -10.842 -2.764 3.620 1.00 98.50 80 VAL A CA 1
ATOM 578 C C . VAL A 1 80 ? -11.222 -2.840 2.145 1.00 98.50 80 VAL A C 1
ATOM 580 O O . VAL A 1 80 ? -10.596 -3.579 1.390 1.00 98.50 80 VAL A O 1
ATOM 583 N N . ALA A 1 81 ? -12.237 -2.085 1.721 1.00 98.44 81 ALA A N 1
ATOM 584 C CA . ALA A 1 81 ? -12.697 -2.105 0.336 1.00 98.44 81 ALA A CA 1
ATOM 585 C C . ALA A 1 81 ? -11.594 -1.659 -0.635 1.00 98.44 81 ALA A C 1
ATOM 587 O O . ALA A 1 81 ? -11.374 -2.315 -1.650 1.00 98.44 81 ALA A O 1
ATOM 588 N N . VAL A 1 82 ? -10.869 -0.589 -0.300 1.00 98.38 82 VAL A N 1
ATOM 589 C CA . VAL A 1 82 ? -9.747 -0.099 -1.112 1.00 98.38 82 VAL A CA 1
ATOM 590 C C . VAL A 1 82 ? -8.613 -1.122 -1.168 1.00 98.38 82 VAL A C 1
ATOM 592 O O . VAL A 1 82 ? -8.093 -1.368 -2.249 1.00 98.38 82 VAL A O 1
ATOM 595 N N . ASN A 1 83 ? -8.274 -1.784 -0.060 1.00 98.31 83 ASN A N 1
ATOM 596 C CA . ASN A 1 83 ? -7.238 -2.821 -0.051 1.00 98.31 83 ASN A CA 1
ATOM 597 C C . ASN A 1 83 ? -7.630 -4.049 -0.877 1.00 98.31 83 ASN A C 1
ATOM 599 O O . ASN A 1 83 ? -6.807 -4.585 -1.613 1.00 98.31 83 ASN A O 1
ATOM 603 N N . LEU A 1 84 ? -8.891 -4.483 -0.811 1.00 98.44 84 LEU A N 1
ATOM 604 C CA . LEU A 1 84 ? -9.381 -5.571 -1.660 1.00 98.44 84 LEU A CA 1
ATOM 605 C C . LEU A 1 84 ? -9.315 -5.193 -3.144 1.00 98.44 84 LEU A C 1
ATOM 607 O O . LEU A 1 84 ? -8.865 -6.000 -3.955 1.00 98.44 84 LEU A O 1
ATOM 611 N N . LEU A 1 85 ? -9.711 -3.966 -3.493 1.00 98.38 85 LEU A N 1
ATOM 612 C CA . LEU A 1 85 ? -9.582 -3.456 -4.858 1.00 98.38 85 LEU A CA 1
ATOM 613 C C . LEU A 1 85 ? -8.117 -3.389 -5.296 1.00 98.38 85 LEU A C 1
ATOM 615 O O . LEU A 1 85 ? -7.805 -3.848 -6.386 1.00 98.38 85 LEU A O 1
ATOM 619 N N . ALA A 1 86 ? -7.217 -2.899 -4.444 1.00 97.44 86 ALA A N 1
ATOM 620 C CA . ALA A 1 86 ? -5.789 -2.817 -4.738 1.00 97.44 86 ALA A CA 1
ATOM 621 C C . ALA A 1 86 ? -5.146 -4.201 -4.917 1.00 97.44 86 ALA A C 1
ATOM 623 O O . ALA A 1 86 ? -4.302 -4.381 -5.793 1.00 97.44 86 ALA A O 1
ATOM 624 N N . ALA A 1 87 ? -5.557 -5.199 -4.130 1.00 98.12 87 ALA A N 1
ATOM 625 C CA . ALA A 1 87 ? -5.095 -6.574 -4.296 1.00 98.12 87 ALA A CA 1
ATOM 626 C C . ALA A 1 87 ? -5.569 -7.171 -5.633 1.00 98.12 87 ALA A C 1
ATOM 628 O O . ALA A 1 87 ? -4.774 -7.779 -6.347 1.00 98.12 87 ALA A O 1
ATOM 629 N N . LEU A 1 88 ? -6.840 -6.964 -5.998 1.00 98.38 88 LEU A N 1
ATOM 630 C CA . LEU A 1 88 ? -7.386 -7.409 -7.285 1.00 98.38 88 LEU A CA 1
ATOM 631 C C . LEU A 1 88 ? -6.722 -6.697 -8.468 1.00 98.38 88 LEU A C 1
ATOM 633 O O . LEU A 1 88 ? -6.373 -7.350 -9.449 1.00 98.38 88 LEU A O 1
ATOM 637 N N . ASP A 1 89 ? -6.516 -5.386 -8.360 1.00 96.81 89 ASP A N 1
ATOM 638 C CA . ASP A 1 89 ? -5.826 -4.579 -9.366 1.00 96.81 89 ASP A CA 1
ATOM 639 C C . ASP A 1 89 ? -4.377 -5.043 -9.546 1.00 96.81 89 ASP A C 1
ATOM 641 O O . ASP A 1 89 ? -3.929 -5.256 -10.666 1.00 96.81 89 ASP A O 1
ATOM 645 N N . SER A 1 90 ? -3.675 -5.341 -8.451 1.00 97.12 90 SER A N 1
ATOM 646 C CA . SER A 1 90 ? -2.316 -5.894 -8.505 1.00 97.12 90 SER A CA 1
ATOM 647 C C . SER A 1 90 ? -2.277 -7.243 -9.232 1.00 97.12 90 SER A C 1
ATOM 649 O O . SER A 1 90 ? -1.402 -7.474 -10.064 1.00 97.12 90 SER A O 1
ATOM 651 N N . VAL A 1 91 ? -3.242 -8.133 -8.974 1.00 98.12 91 VAL A N 1
ATOM 652 C CA . VAL A 1 91 ? -3.357 -9.400 -9.718 1.00 98.12 91 VAL A CA 1
ATOM 653 C C . VAL A 1 91 ? -3.635 -9.137 -11.197 1.00 98.12 91 VAL A C 1
ATOM 655 O O . VAL A 1 91 ? -3.005 -9.760 -12.046 1.00 98.12 91 VAL A O 1
ATOM 658 N N . LEU A 1 92 ? -4.536 -8.208 -11.522 1.00 97.88 92 LEU A N 1
ATOM 659 C CA . LEU A 1 92 ? -4.827 -7.848 -12.907 1.00 97.88 92 LEU A CA 1
ATOM 660 C C . LEU A 1 92 ? -3.571 -7.324 -13.615 1.00 97.88 92 LEU A C 1
ATOM 662 O O . LEU A 1 92 ? -3.220 -7.836 -14.675 1.00 97.88 92 LEU A O 1
ATOM 666 N N . VAL A 1 93 ? -2.859 -6.377 -13.004 1.00 96.44 93 VAL A N 1
ATOM 667 C CA . VAL A 1 93 ? -1.601 -5.813 -13.512 1.00 96.44 93 VAL A CA 1
ATOM 668 C C . VAL A 1 93 ? -0.543 -6.899 -13.710 1.00 96.44 93 VAL A C 1
ATOM 670 O O . VAL A 1 93 ? 0.152 -6.882 -14.718 1.00 96.44 93 VAL A O 1
ATOM 673 N N . ALA A 1 94 ? -0.448 -7.884 -12.818 1.00 97.12 94 ALA A N 1
ATOM 674 C CA . ALA A 1 94 ? 0.469 -9.010 -12.993 1.00 97.12 94 ALA A CA 1
ATOM 675 C C . ALA A 1 94 ? 0.089 -9.946 -14.158 1.00 97.12 94 ALA A C 1
ATOM 677 O O . ALA A 1 94 ? 0.958 -10.621 -14.701 1.00 97.12 94 ALA A O 1
ATOM 678 N N . LEU A 1 95 ? -1.193 -10.015 -14.530 1.00 96.62 95 LEU A N 1
ATOM 679 C CA . LEU A 1 95 ? -1.683 -10.883 -15.606 1.00 96.62 95 LEU A CA 1
ATOM 680 C C . LEU A 1 95 ? -1.646 -10.220 -16.985 1.00 96.62 95 LEU A C 1
ATOM 682 O O . LEU A 1 95 ? -1.428 -10.911 -17.979 1.00 96.62 95 LEU A O 1
ATOM 686 N N . VAL A 1 96 ? -1.917 -8.914 -17.057 1.00 96.19 96 VAL A N 1
ATOM 687 C CA . VAL A 1 96 ? -2.067 -8.190 -18.335 1.00 96.19 96 VAL A CA 1
ATOM 688 C C . VAL A 1 96 ? -1.020 -7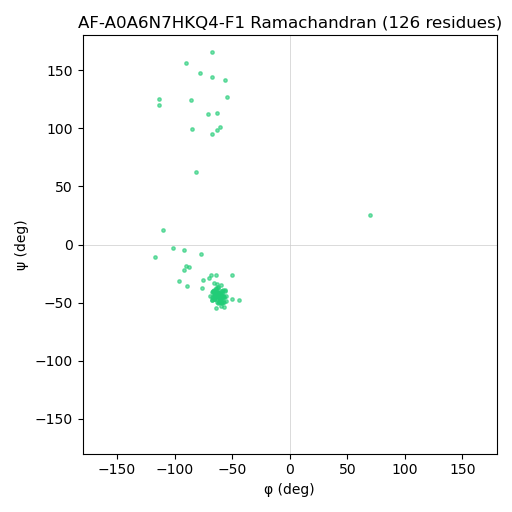.103 -18.549 1.00 96.19 96 VAL A C 1
ATOM 690 O O . VAL A 1 96 ? -0.946 -6.541 -19.640 1.00 96.19 96 VAL A O 1
ATOM 693 N N . GLY A 1 97 ? -0.242 -6.771 -17.520 1.00 92.62 97 GLY A N 1
ATOM 694 C CA . GLY A 1 97 ? 0.808 -5.766 -17.594 1.00 92.62 97 GLY A CA 1
ATOM 695 C C . GLY A 1 97 ? 2.062 -6.294 -18.282 1.00 92.62 97 GLY A C 1
ATOM 696 O O . GLY A 1 97 ? 2.425 -7.461 -18.148 1.00 92.62 97 GLY A O 1
ATOM 697 N N . ASP A 1 98 ? 2.755 -5.398 -18.980 1.00 94.38 98 ASP A N 1
ATOM 698 C CA . ASP A 1 98 ? 4.060 -5.662 -19.592 1.00 94.38 98 ASP A CA 1
ATOM 699 C C . ASP A 1 98 ? 5.180 -5.524 -18.546 1.00 94.38 98 ASP A C 1
ATOM 701 O O . ASP A 1 98 ? 6.008 -4.616 -18.586 1.00 94.38 98 ASP A O 1
ATOM 705 N N . LEU A 1 99 ? 5.128 -6.377 -17.521 1.00 96.69 99 LEU A N 1
ATOM 706 C CA . LEU A 1 99 ? 6.094 -6.390 -16.427 1.00 96.69 99 LEU A CA 1
ATOM 707 C C . LEU A 1 99 ? 7.262 -7.323 -16.740 1.00 96.69 99 LEU A C 1
ATOM 709 O O . LEU A 1 99 ? 7.130 -8.326 -17.442 1.00 96.69 99 LEU A O 1
ATOM 713 N N . THR A 1 100 ? 8.404 -7.080 -16.103 1.00 98.12 100 THR A N 1
ATOM 714 C CA . THR A 1 100 ? 9.449 -8.109 -16.052 1.00 98.12 100 THR A CA 1
ATOM 715 C C . THR A 1 100 ? 8.986 -9.295 -15.194 1.00 98.12 100 THR A C 1
ATOM 717 O O . THR A 1 100 ? 8.052 -9.195 -14.391 1.00 98.12 100 THR A O 1
ATOM 720 N N . ALA A 1 101 ? 9.691 -10.427 -15.281 1.00 97.62 101 ALA A N 1
ATOM 721 C CA . ALA A 1 101 ? 9.451 -11.556 -14.378 1.00 97.62 101 ALA A CA 1
ATOM 722 C C . ALA A 1 101 ? 9.592 -11.148 -12.898 1.00 97.62 101 ALA A C 1
ATOM 724 O O . ALA A 1 101 ? 8.784 -11.547 -12.060 1.00 97.62 101 ALA A O 1
ATOM 725 N N . LEU A 1 102 ? 10.585 -10.305 -12.583 1.00 97.44 102 LEU A N 1
ATOM 726 C CA . LEU A 1 102 ? 10.772 -9.766 -11.237 1.00 97.44 102 LEU A CA 1
ATOM 727 C C . LEU A 1 102 ? 9.604 -8.857 -10.834 1.00 97.44 102 LEU A C 1
ATOM 729 O O . LEU A 1 102 ? 9.065 -9.024 -9.744 1.00 97.44 102 LEU A O 1
ATOM 733 N N . GLY A 1 103 ? 9.187 -7.941 -11.711 1.00 97.38 103 GLY A N 1
ATOM 734 C CA . GLY A 1 103 ? 8.045 -7.05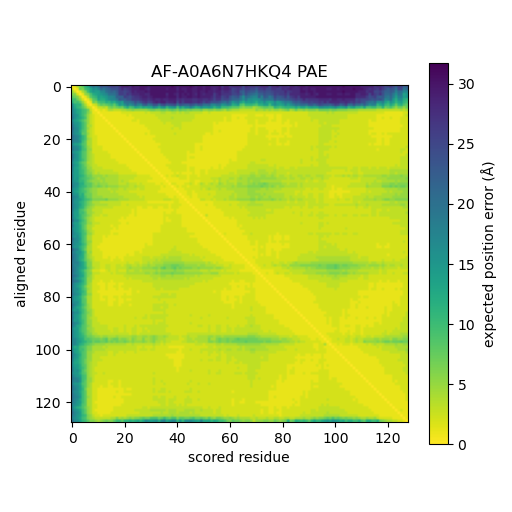7 -11.486 1.00 97.38 103 GLY A CA 1
ATOM 735 C C . GLY A 1 103 ? 6.762 -7.827 -11.213 1.00 97.38 103 GLY A C 1
ATOM 736 O O . GLY A 1 103 ? 6.074 -7.545 -10.236 1.00 97.38 103 GLY A O 1
ATOM 737 N N . THR A 1 104 ? 6.501 -8.867 -12.002 1.00 98.19 104 THR A N 1
ATOM 738 C CA . THR A 1 104 ? 5.354 -9.766 -11.821 1.00 98.19 104 THR A CA 1
ATOM 739 C C . THR A 1 104 ? 5.370 -10.415 -10.438 1.00 98.19 104 THR A C 1
ATOM 741 O O . THR A 1 104 ? 4.379 -10.353 -9.712 1.00 98.19 104 THR A O 1
ATOM 744 N N . VAL A 1 105 ? 6.505 -10.994 -10.026 1.00 98.12 105 VAL A N 1
ATOM 745 C CA . VAL A 1 105 ? 6.646 -11.605 -8.694 1.00 98.12 105 VAL A CA 1
ATOM 746 C C . VAL A 1 105 ? 6.449 -10.568 -7.589 1.00 98.12 105 VAL A C 1
ATOM 748 O O . VAL A 1 105 ? 5.712 -10.828 -6.640 1.00 98.12 105 VAL A O 1
ATOM 751 N N . VAL A 1 106 ? 7.063 -9.388 -7.711 1.00 96.81 106 VAL A N 1
ATOM 752 C CA . VAL A 1 106 ? 6.940 -8.304 -6.725 1.00 96.81 106 VAL A CA 1
ATOM 753 C C . VAL A 1 106 ? 5.484 -7.863 -6.578 1.00 96.81 106 VAL A C 1
ATOM 755 O O . VAL A 1 106 ? 4.979 -7.809 -5.458 1.00 96.81 106 VAL A O 1
ATOM 758 N N . VAL A 1 107 ? 4.789 -7.602 -7.685 1.00 97.00 107 VAL A N 1
ATOM 759 C CA . VAL A 1 107 ? 3.383 -7.174 -7.676 1.00 97.00 107 VAL A CA 1
ATOM 760 C C . VAL A 1 107 ? 2.482 -8.252 -7.068 1.00 97.00 107 VAL A C 1
ATOM 762 O O . VAL A 1 107 ? 1.631 -7.933 -6.240 1.00 97.00 107 VAL A O 1
ATOM 765 N N . LEU A 1 108 ? 2.695 -9.532 -7.388 1.00 98.25 108 LEU A N 1
ATOM 766 C CA . LEU A 1 108 ? 1.924 -10.632 -6.797 1.00 98.25 108 LEU A CA 1
ATOM 767 C C . LEU A 1 108 ? 2.183 -10.797 -5.293 1.00 98.25 108 LEU A C 1
ATOM 769 O O . LEU A 1 108 ? 1.243 -11.016 -4.529 1.00 98.25 108 LEU A O 1
ATOM 773 N N . VAL A 1 109 ? 3.434 -10.664 -4.844 1.00 97.94 109 VAL A N 1
ATOM 774 C CA . VAL A 1 109 ? 3.772 -10.694 -3.410 1.00 97.94 109 VAL A CA 1
ATOM 775 C C . VAL A 1 109 ? 3.078 -9.548 -2.671 1.00 97.94 109 VAL A C 1
ATOM 777 O O . VAL A 1 109 ? 2.505 -9.770 -1.602 1.00 97.94 109 VAL A O 1
ATOM 780 N N . LEU A 1 110 ? 3.068 -8.344 -3.249 1.00 95.75 110 LEU A N 1
ATOM 781 C CA . LEU A 1 110 ? 2.342 -7.201 -2.692 1.00 95.75 110 LEU A CA 1
ATOM 782 C C . LEU A 1 110 ? 0.828 -7.448 -2.672 1.00 95.75 110 LEU A C 1
ATOM 784 O O . LEU A 1 110 ? 0.193 -7.178 -1.654 1.00 95.75 110 LEU A O 1
ATOM 788 N N . ALA A 1 111 ? 0.257 -8.033 -3.729 1.00 97.56 111 ALA A N 1
ATOM 789 C CA . ALA A 1 111 ? -1.161 -8.387 -3.780 1.00 97.56 111 ALA A CA 1
ATOM 790 C C . ALA A 1 111 ? -1.557 -9.321 -2.625 1.00 97.56 111 ALA A C 1
ATOM 792 O O . ALA A 1 111 ? -2.55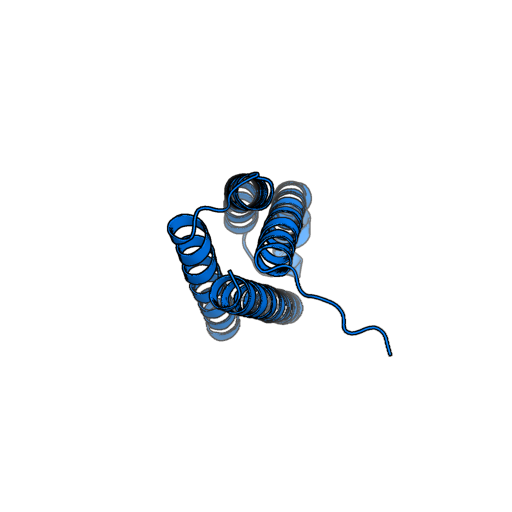4 -9.085 -1.939 1.00 97.56 111 ALA A O 1
ATOM 793 N N . VAL A 1 112 ? -0.744 -10.351 -2.365 1.00 98.31 112 VAL A N 1
ATOM 794 C CA . VAL A 1 112 ? -0.953 -11.285 -1.249 1.00 98.31 112 VAL A CA 1
ATOM 795 C C . VAL A 1 112 ? -0.825 -10.575 0.097 1.00 98.31 112 VAL A C 1
ATOM 797 O O . VAL A 1 112 ? -1.659 -10.789 0.978 1.00 98.31 112 VAL A O 1
ATOM 800 N N . ALA A 1 113 ? 0.182 -9.715 0.268 1.00 97.19 113 ALA A N 1
ATOM 801 C CA . ALA A 1 113 ? 0.378 -8.966 1.507 1.00 97.19 113 ALA A CA 1
ATOM 802 C C . ALA A 1 113 ? -0.813 -8.041 1.815 1.00 97.19 113 ALA A C 1
ATOM 804 O O . ALA A 1 113 ? -1.331 -8.051 2.934 1.00 97.19 113 ALA A O 1
ATOM 805 N N . VAL A 1 114 ? -1.295 -7.298 0.815 1.00 97.62 114 VAL A N 1
ATOM 806 C CA . VAL A 1 114 ? -2.458 -6.406 0.945 1.00 97.62 114 VAL A CA 1
ATOM 807 C C . VAL A 1 114 ? -3.731 -7.207 1.226 1.00 97.62 114 VAL A C 1
ATOM 809 O O . VAL A 1 114 ? -4.497 -6.846 2.120 1.00 97.62 114 VAL A O 1
ATOM 812 N N . ALA A 1 115 ? -3.941 -8.335 0.540 1.00 98.19 115 ALA A N 1
ATOM 813 C CA . ALA A 1 115 ? -5.076 -9.218 0.804 1.00 98.19 115 ALA A CA 1
ATOM 814 C C . ALA A 1 115 ? -5.047 -9.787 2.234 1.00 98.19 115 ALA A C 1
ATOM 816 O O . ALA A 1 115 ? -6.075 -9.809 2.913 1.00 98.19 115 ALA A O 1
ATOM 817 N N . ALA A 1 116 ? -3.875 -10.199 2.727 1.00 98.19 116 ALA A N 1
ATOM 818 C CA . ALA A 1 116 ? -3.714 -10.686 4.095 1.00 98.19 116 ALA A CA 1
ATOM 819 C C . ALA A 1 116 ? -4.045 -9.597 5.130 1.00 98.19 116 ALA A C 1
ATOM 821 O O . ALA A 1 116 ? -4.777 -9.854 6.088 1.00 98.19 116 ALA A O 1
ATOM 822 N N . ILE A 1 117 ? -3.576 -8.365 4.913 1.00 98.00 117 ILE A N 1
ATOM 823 C CA . ILE A 1 117 ? -3.930 -7.209 5.748 1.00 98.00 117 ILE A CA 1
ATOM 824 C C . ILE A 1 117 ? -5.440 -6.945 5.710 1.00 98.00 117 ILE A C 1
ATOM 826 O O . ILE A 1 117 ? -6.049 -6.761 6.765 1.00 98.00 117 ILE A O 1
ATOM 830 N N . ALA A 1 118 ? -6.066 -6.984 4.530 1.00 98.00 118 ALA A N 1
ATOM 831 C CA . ALA A 1 118 ? -7.508 -6.797 4.390 1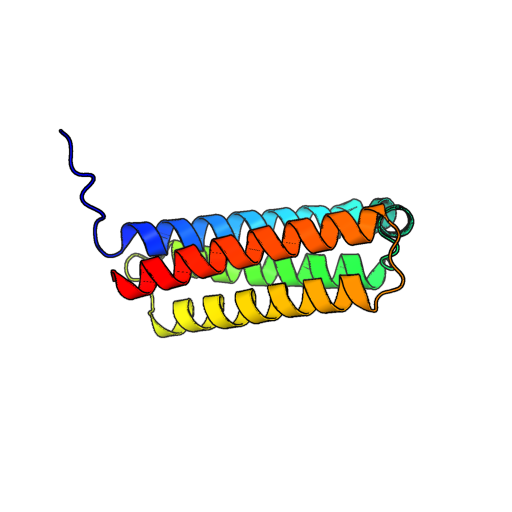.00 98.00 118 ALA A CA 1
ATOM 832 C C . ALA A 1 118 ? -8.300 -7.853 5.180 1.00 98.00 118 ALA A C 1
ATOM 834 O O . ALA A 1 118 ? -9.272 -7.516 5.857 1.00 98.00 118 ALA A O 1
ATOM 835 N N . VAL A 1 119 ? -7.858 -9.116 5.180 1.00 98.12 119 VAL A N 1
ATOM 836 C CA . VAL A 1 119 ? -8.459 -10.179 6.005 1.00 98.12 119 VAL A CA 1
ATOM 837 C C . VAL A 1 119 ? -8.344 -9.859 7.497 1.00 98.12 119 VAL A C 1
ATOM 839 O O . VAL A 1 119 ? -9.337 -9.971 8.217 1.00 98.12 119 VAL A O 1
ATOM 842 N N . LEU A 1 120 ? -7.181 -9.398 7.969 1.00 97.69 120 LEU A N 1
ATOM 843 C CA . LEU A 1 120 ? -7.005 -8.988 9.369 1.00 97.69 120 LEU A CA 1
ATOM 844 C C . LEU A 1 120 ? -7.904 -7.800 9.745 1.00 97.69 120 LEU A C 1
ATOM 846 O O . LEU A 1 120 ? -8.435 -7.755 10.854 1.00 97.69 120 LEU A O 1
ATOM 850 N N . GLN A 1 121 ? -8.102 -6.850 8.831 1.00 97.56 121 GLN A N 1
ATOM 851 C CA . GLN A 1 121 ? -9.005 -5.714 9.027 1.00 97.56 121 GLN A CA 1
ATOM 852 C C . GLN A 1 121 ? -10.476 -6.155 9.077 1.00 97.56 121 GLN A C 1
ATOM 854 O O . GLN A 1 121 ? -11.223 -5.674 9.930 1.00 97.56 121 GLN A O 1
ATOM 859 N N . ILE A 1 122 ? -10.892 -7.090 8.215 1.00 97.88 122 ILE A N 1
ATOM 860 C CA . ILE A 1 122 ? -12.240 -7.684 8.231 1.00 97.88 122 ILE A CA 1
ATOM 861 C C . ILE A 1 122 ? -12.487 -8.394 9.558 1.00 97.88 122 ILE A C 1
ATOM 863 O O . ILE A 1 122 ? -13.522 -8.183 10.189 1.00 97.88 122 ILE A O 1
ATOM 867 N N . GLU A 1 123 ? -11.539 -9.217 9.994 1.00 97.19 123 GLU A N 1
ATOM 868 C CA . GLU A 1 123 ? -11.668 -9.965 11.238 1.00 97.19 123 GLU A CA 1
ATOM 869 C C . GLU A 1 123 ? -11.663 -9.024 12.452 1.00 97.19 123 GLU A C 1
ATOM 871 O O . GLU A 1 123 ? -12.507 -9.140 13.338 1.00 97.19 123 GLU A O 1
ATOM 876 N N . GLY A 1 124 ? -10.820 -7.989 12.432 1.00 95.62 124 GLY A N 1
ATOM 877 C CA . GLY A 1 124 ? -10.862 -6.909 13.414 1.00 95.62 124 GLY A CA 1
ATOM 878 C C . GLY A 1 124 ? -12.216 -6.191 13.457 1.00 95.62 124 GLY A C 1
ATOM 879 O O . GLY A 1 124 ? -12.738 -5.949 14.539 1.00 95.62 124 GLY A O 1
ATOM 880 N N . LEU A 1 125 ? -12.823 -5.891 12.304 1.00 95.38 125 LEU A N 1
ATOM 881 C CA . LEU A 1 125 ? -14.153 -5.272 12.217 1.00 95.38 125 LEU A CA 1
ATOM 882 C C . LEU A 1 125 ? -15.276 -6.176 12.735 1.00 95.38 125 LEU A C 1
ATOM 884 O O . LEU A 1 125 ? -16.265 -5.663 13.256 1.00 95.38 125 LEU A O 1
ATOM 888 N N . ARG A 1 126 ? -15.161 -7.496 12.567 1.00 94.69 126 ARG A N 1
ATOM 889 C CA . ARG A 1 126 ? -16.137 -8.471 13.085 1.00 94.69 126 ARG A CA 1
ATOM 890 C C . ARG A 1 126 ? -16.089 -8.590 14.607 1.00 94.69 126 ARG A C 1
ATOM 892 O O . ARG A 1 126 ? -17.109 -8.904 15.208 1.00 94.69 126 ARG A O 1
ATOM 899 N N . GLN A 1 127 ? -14.920 -8.348 15.196 1.00 89.31 127 GLN A N 1
ATOM 900 C CA . GLN A 1 127 ? -14.680 -8.450 16.636 1.00 89.31 127 GLN A CA 1
ATOM 901 C C . GLN A 1 127 ? -14.892 -7.129 17.390 1.00 89.31 127 GLN A C 1
ATOM 903 O O . GLN A 1 127 ? -15.099 -7.165 18.599 1.00 89.31 127 GLN A O 1
ATOM 908 N N . SER A 1 128 ? -14.821 -5.980 16.707 1.00 82.88 128 SER A N 1
ATOM 909 C CA . SER A 1 128 ? -15.149 -4.642 17.244 1.00 82.88 128 SER A CA 1
ATOM 910 C C . SER A 1 128 ? -16.646 -4.366 17.257 1.00 82.88 128 SER A C 1
ATOM 912 O O . SER A 1 128 ? -17.041 -3.341 17.855 1.00 82.88 128 SER A O 1
#

Mean predicted aligned error: 4.16 Å